Protein AF-A0A356IA66-F1 (afdb_monomer_lite)

Structure (mmCIF, N/CA/C/O backbone):
data_AF-A0A356IA66-F1
#
_entry.id   AF-A0A356IA66-F1
#
loop_
_atom_site.group_PDB
_atom_site.id
_atom_site.type_symbol
_atom_site.label_atom_id
_atom_site.label_alt_id
_atom_site.label_comp_id
_atom_site.label_asym_id
_atom_site.label_entity_id
_atom_site.label_seq_id
_atom_site.pdbx_PDB_ins_code
_atom_site.Cartn_x
_atom_site.Cartn_y
_atom_site.Cartn_z
_atom_site.occupancy
_atom_site.B_iso_or_equiv
_atom_site.auth_seq_id
_atom_site.auth_comp_id
_atom_site.auth_asym_id
_atom_site.auth_atom_id
_atom_site.pdbx_PDB_model_num
ATOM 1 N N . GLU A 1 1 ? 18.510 -3.056 -11.896 1.00 73.81 1 GLU A N 1
ATOM 2 C CA . GLU A 1 1 ? 17.904 -3.553 -10.635 1.00 73.81 1 GLU A CA 1
ATOM 3 C C . GLU A 1 1 ? 17.743 -2.503 -9.536 1.00 73.81 1 GLU A C 1
ATOM 5 O O . GLU A 1 1 ? 16.672 -2.454 -8.942 1.00 73.81 1 GLU A O 1
ATOM 10 N N . LEU A 1 2 ? 18.747 -1.652 -9.267 1.00 84.81 2 LEU A N 1
ATOM 11 C CA . LEU A 1 2 ? 18.701 -0.667 -8.169 1.00 84.81 2 LEU A CA 1
ATOM 12 C C . LEU A 1 2 ? 17.437 0.209 -8.156 1.00 84.81 2 LEU A C 1
ATOM 14 O O . LEU A 1 2 ? 16.807 0.347 -7.115 1.00 84.81 2 LEU A O 1
ATOM 18 N N . ILE A 1 3 ? 17.019 0.738 -9.309 1.00 84.88 3 ILE A N 1
ATOM 19 C CA . ILE A 1 3 ? 15.833 1.608 -9.410 1.00 84.88 3 ILE A CA 1
ATOM 20 C C . ILE A 1 3 ? 14.556 0.905 -8.922 1.00 84.88 3 ILE A C 1
ATOM 22 O O . ILE A 1 3 ? 13.741 1.516 -8.233 1.00 84.88 3 ILE A O 1
ATOM 26 N N . LYS A 1 4 ? 14.387 -0.391 -9.226 1.00 81.00 4 LYS A N 1
ATOM 27 C CA . LYS A 1 4 ? 13.232 -1.167 -8.745 1.00 81.00 4 LYS A CA 1
ATOM 28 C C . LYS A 1 4 ? 13.261 -1.308 -7.219 1.00 81.00 4 LYS A C 1
ATOM 30 O O . LYS A 1 4 ? 12.227 -1.139 -6.576 1.00 81.00 4 LYS A O 1
ATOM 35 N N . LYS A 1 5 ? 14.444 -1.550 -6.640 1.00 83.56 5 LYS A N 1
ATOM 36 C CA . LYS A 1 5 ? 14.632 -1.645 -5.183 1.00 83.56 5 LYS A CA 1
ATOM 37 C C . LYS A 1 5 ? 14.342 -0.314 -4.487 1.00 83.56 5 LYS A C 1
ATOM 39 O O . LYS A 1 5 ? 13.594 -0.300 -3.519 1.00 83.56 5 LYS A O 1
ATOM 44 N N . VAL A 1 6 ? 14.840 0.801 -5.029 1.00 87.88 6 VAL A N 1
ATOM 45 C CA . VAL A 1 6 ? 14.567 2.149 -4.498 1.00 87.88 6 VAL A CA 1
ATOM 46 C C . VAL A 1 6 ? 13.070 2.457 -4.527 1.00 87.88 6 VAL A C 1
ATOM 48 O O . VAL A 1 6 ? 12.516 2.873 -3.516 1.00 87.88 6 VAL A O 1
ATOM 51 N N . ARG A 1 7 ? 12.386 2.191 -5.647 1.00 83.56 7 ARG A N 1
ATOM 52 C CA . ARG A 1 7 ? 10.935 2.415 -5.758 1.00 83.56 7 ARG A CA 1
ATOM 53 C C . ARG A 1 7 ? 10.139 1.581 -4.750 1.00 83.56 7 ARG A C 1
ATOM 55 O O . ARG A 1 7 ? 9.171 2.079 -4.187 1.00 83.56 7 ARG A O 1
ATOM 62 N N . THR A 1 8 ? 10.552 0.335 -4.527 1.00 84.31 8 THR A N 1
ATOM 63 C CA . THR A 1 8 ? 9.925 -0.549 -3.533 1.00 84.31 8 THR A CA 1
ATOM 64 C C . THR A 1 8 ? 10.131 -0.007 -2.122 1.00 84.31 8 THR A C 1
ATOM 66 O O . THR A 1 8 ? 9.163 0.158 -1.394 1.00 84.31 8 THR A O 1
ATOM 69 N N . ALA A 1 9 ? 11.364 0.368 -1.768 1.00 85.31 9 ALA A N 1
ATOM 70 C CA . ALA A 1 9 ? 11.688 0.911 -0.450 1.00 85.31 9 ALA A CA 1
ATOM 71 C C . ALA A 1 9 ? 10.948 2.224 -0.147 1.00 85.31 9 ALA A C 1
ATOM 73 O O . ALA A 1 9 ? 10.470 2.415 0.968 1.00 85.31 9 ALA A O 1
ATOM 74 N N . LEU A 1 10 ? 10.827 3.116 -1.137 1.00 87.44 10 LEU A N 1
ATOM 75 C CA . LEU A 1 10 ? 10.058 4.353 -0.995 1.00 87.44 10 LEU A CA 1
ATOM 76 C C . LEU A 1 10 ? 8.582 4.062 -0.726 1.00 87.44 10 LEU A C 1
ATOM 78 O O . LEU A 1 10 ? 7.999 4.661 0.169 1.00 87.44 10 LEU A O 1
ATOM 82 N N . PHE A 1 11 ? 7.994 3.126 -1.474 1.00 86.31 11 PHE A N 1
ATOM 83 C CA . PHE A 1 11 ? 6.591 2.774 -1.297 1.00 86.31 11 PHE A CA 1
ATOM 84 C C . PHE A 1 11 ? 6.331 2.123 0.064 1.00 86.31 11 PHE A C 1
ATOM 86 O O . PHE A 1 11 ? 5.419 2.547 0.762 1.00 86.31 11 PHE A O 1
ATOM 93 N N . GLU A 1 12 ? 7.162 1.161 0.470 1.00 84.88 12 GLU A N 1
ATOM 94 C CA . GLU A 1 12 ? 6.997 0.472 1.754 1.00 84.88 12 GLU A CA 1
ATOM 95 C C . GLU A 1 12 ?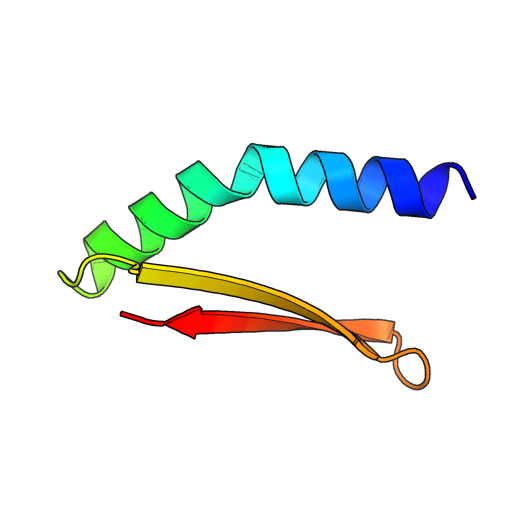 7.124 1.445 2.931 1.00 84.88 12 GLU A C 1
ATOM 97 O O . GLU A 1 12 ? 6.331 1.404 3.863 1.00 84.88 12 GLU A O 1
ATOM 102 N N . LYS A 1 13 ? 8.064 2.397 2.852 1.00 89.38 13 LYS A N 1
ATOM 103 C CA . LYS A 1 13 ? 8.241 3.420 3.889 1.00 89.38 13 LYS A CA 1
ATOM 104 C C . LYS A 1 13 ? 7.073 4.409 3.961 1.00 89.38 13 LYS A C 1
ATOM 106 O O . LYS A 1 13 ? 6.806 4.963 5.020 1.00 89.38 13 LYS A O 1
ATOM 111 N N . SER A 1 14 ? 6.399 4.667 2.842 1.00 88.44 14 SER A N 1
ATOM 112 C CA . SER A 1 14 ? 5.240 5.565 2.781 1.00 88.44 14 SER A CA 1
ATOM 113 C C . SER A 1 14 ? 3.904 4.855 3.007 1.00 88.44 14 SER A C 1
ATOM 115 O O . SER A 1 14 ? 2.879 5.530 3.087 1.00 88.44 14 SER A O 1
ATOM 117 N N . ARG A 1 15 ? 3.901 3.523 3.112 1.00 89.50 15 ARG A N 1
ATOM 118 C CA . ARG A 1 15 ? 2.693 2.706 3.231 1.00 89.50 15 ARG A CA 1
ATOM 119 C C . ARG A 1 15 ? 1.886 3.039 4.482 1.00 89.50 15 ARG A C 1
ATOM 121 O O . ARG A 1 15 ? 0.699 3.296 4.354 1.00 89.50 15 ARG A O 1
ATOM 128 N N . GLU A 1 16 ? 2.520 3.112 5.650 1.00 89.94 16 GLU A N 1
ATOM 129 C CA . GLU A 1 16 ? 1.823 3.470 6.898 1.00 89.94 16 GLU A CA 1
ATOM 130 C C . GLU A 1 16 ? 1.149 4.844 6.802 1.00 89.94 16 GLU A C 1
ATOM 132 O O . GLU A 1 16 ? -0.009 4.998 7.180 1.00 89.94 16 GLU A O 1
ATOM 137 N N . ASN A 1 17 ? 1.837 5.833 6.223 1.00 92.62 17 ASN A N 1
ATOM 138 C CA . ASN A 1 17 ? 1.270 7.169 6.026 1.00 92.62 17 ASN A CA 1
ATOM 139 C C . ASN A 1 17 ? 0.056 7.139 5.085 1.00 92.62 17 ASN A C 1
ATOM 141 O O . ASN A 1 17 ? -0.912 7.866 5.301 1.00 92.62 17 ASN A O 1
ATOM 145 N N . LEU A 1 18 ? 0.100 6.305 4.041 1.00 91.62 18 LEU A N 1
ATOM 146 C CA . LEU A 1 18 ? -1.018 6.118 3.120 1.00 91.62 18 LEU A CA 1
ATOM 147 C C . LEU A 1 18 ? -2.207 5.440 3.816 1.00 91.62 18 LEU A C 1
ATOM 149 O O . LEU A 1 18 ? -3.334 5.901 3.669 1.00 91.62 18 LEU A O 1
ATOM 153 N N . GLU A 1 19 ? -1.963 4.386 4.595 1.00 91.62 19 GLU A N 1
ATOM 154 C CA . GLU A 1 19 ? -3.004 3.667 5.339 1.00 91.62 19 GLU A CA 1
ATOM 155 C C . GLU A 1 19 ? -3.677 4.575 6.382 1.00 91.62 19 GLU A C 1
ATOM 157 O O . GLU A 1 19 ? -4.906 4.587 6.485 1.00 91.62 19 GLU A O 1
ATOM 162 N N . GLN A 1 20 ? -2.907 5.414 7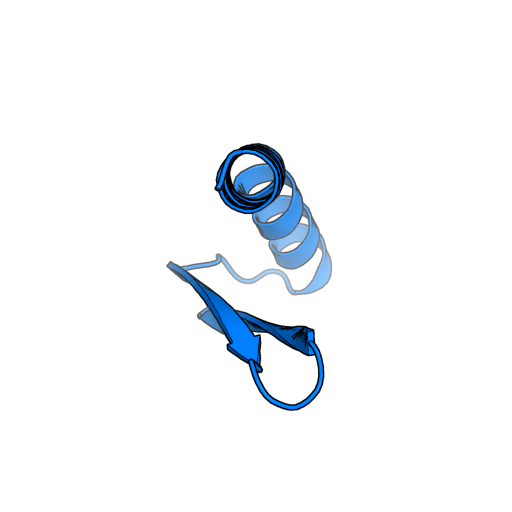.084 1.00 92.81 20 GLN A N 1
ATOM 163 C CA . GLN A 1 20 ? -3.444 6.421 8.008 1.00 92.81 20 GLN A CA 1
ATOM 164 C C . GLN A 1 20 ? -4.293 7.478 7.295 1.00 92.81 20 GLN A C 1
ATOM 166 O O . GLN A 1 20 ? -5.368 7.824 7.779 1.00 92.81 20 GLN A O 1
ATOM 171 N N . ALA A 1 21 ? -3.839 7.972 6.139 1.00 93.38 21 ALA A N 1
ATOM 172 C CA . ALA A 1 21 ? -4.587 8.947 5.349 1.00 93.38 21 ALA A CA 1
ATOM 173 C C . ALA A 1 21 ? -5.895 8.371 4.778 1.00 93.38 21 ALA A C 1
ATOM 175 O O . ALA A 1 21 ? -6.883 9.086 4.667 1.00 93.38 21 ALA A O 1
ATOM 176 N N . ILE A 1 22 ? -5.926 7.084 4.424 1.00 92.94 22 ILE A N 1
ATOM 177 C CA . ILE A 1 22 ? -7.159 6.419 3.980 1.00 92.94 22 ILE A CA 1
ATOM 178 C C . ILE A 1 22 ? -8.106 6.225 5.162 1.00 92.94 22 ILE A C 1
ATOM 180 O O . ILE A 1 22 ? -9.282 6.569 5.062 1.00 92.94 22 ILE A O 1
A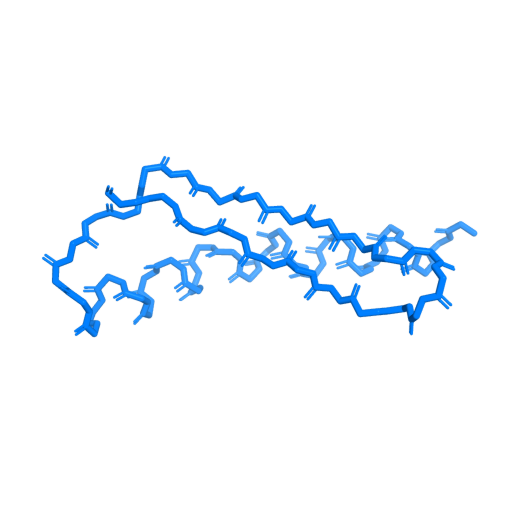TOM 184 N N . THR A 1 23 ? -7.586 5.732 6.288 1.00 94.25 23 THR A N 1
ATOM 185 C CA . THR A 1 23 ? -8.372 5.519 7.512 1.00 94.25 23 THR A CA 1
ATOM 186 C C . THR A 1 23 ? -9.013 6.826 7.981 1.00 94.25 23 THR A C 1
ATOM 188 O O . THR A 1 23 ? -10.180 6.829 8.353 1.00 94.25 23 THR A O 1
ATOM 191 N N . SER A 1 24 ? -8.303 7.957 7.891 1.00 94.56 24 SER A N 1
ATOM 192 C CA . SER A 1 24 ? -8.840 9.262 8.300 1.00 94.56 24 SER A CA 1
ATOM 193 C C . SER A 1 24 ? -9.945 9.810 7.392 1.00 94.56 24 SER A C 1
ATOM 195 O O . SER A 1 24 ? -10.702 10.676 7.825 1.00 94.56 24 SER A O 1
ATOM 197 N N . VAL A 1 25 ? -10.046 9.332 6.148 1.00 94.25 25 VAL A N 1
ATOM 198 C CA . VAL A 1 25 ? -11.062 9.773 5.177 1.00 94.25 25 VAL A CA 1
ATOM 199 C C . VAL A 1 25 ? -12.251 8.814 5.123 1.00 94.25 25 VAL A C 1
ATOM 201 O O . VAL A 1 25 ? -13.386 9.260 4.975 1.00 94.25 25 VAL A O 1
ATOM 204 N N . VAL A 1 26 ? -11.998 7.507 5.211 1.00 91.31 26 VAL A N 1
ATOM 205 C CA . VAL A 1 26 ? -13.011 6.448 5.042 1.00 91.31 26 VAL A CA 1
ATOM 206 C C . VAL A 1 26 ? -13.577 5.971 6.388 1.00 91.31 26 VAL A C 1
ATOM 208 O O . VAL A 1 26 ? -14.616 5.319 6.407 1.00 91.31 26 VAL A O 1
ATOM 211 N N . ASP A 1 27 ? -12.923 6.304 7.506 1.00 92.00 27 ASP A N 1
ATOM 212 C CA . ASP A 1 27 ? -13.289 5.878 8.868 1.00 92.00 27 ASP A CA 1
ATOM 213 C C . ASP A 1 27 ? -13.360 4.344 9.028 1.00 92.00 27 ASP A C 1
ATOM 215 O O . ASP A 1 27 ? -14.118 3.795 9.821 1.00 92.00 27 ASP A O 1
ATOM 219 N N . CYS A 1 28 ? -12.559 3.629 8.230 1.00 90.38 28 CYS A N 1
ATOM 220 C CA . CYS A 1 28 ? -12.428 2.173 8.249 1.00 90.38 28 CYS A CA 1
ATOM 221 C C . CYS A 1 28 ? -10.949 1.794 8.362 1.00 90.38 28 CYS A C 1
ATOM 223 O O . CYS A 1 28 ? -10.091 2.419 7.734 1.00 90.38 28 CYS A O 1
ATOM 225 N N . GLN A 1 29 ? -10.646 0.761 9.148 1.00 91.19 29 GLN A N 1
ATOM 226 C CA . GLN A 1 29 ? -9.277 0.302 9.364 1.00 91.19 29 GLN A CA 1
ATOM 227 C C . GLN A 1 29 ? -8.769 -0.490 8.154 1.00 91.19 29 GLN A C 1
ATOM 229 O O . GLN A 1 29 ? -9.421 -1.423 7.704 1.00 91.19 29 GLN A O 1
ATOM 234 N N . VAL A 1 30 ? -7.569 -0.176 7.661 1.00 91.19 30 VAL A N 1
ATOM 235 C CA . VAL A 1 30 ? -6.929 -0.977 6.607 1.00 91.19 30 VAL A CA 1
ATOM 236 C C . VAL A 1 30 ? -6.445 -2.317 7.174 1.00 91.19 30 VAL A C 1
ATOM 238 O O . VAL A 1 30 ? -5.622 -2.354 8.088 1.00 91.19 30 VAL A O 1
ATOM 241 N N . ILE A 1 31 ? -6.936 -3.421 6.606 1.00 93.19 31 ILE A N 1
ATOM 242 C CA . ILE A 1 31 ? -6.551 -4.799 6.942 1.00 93.19 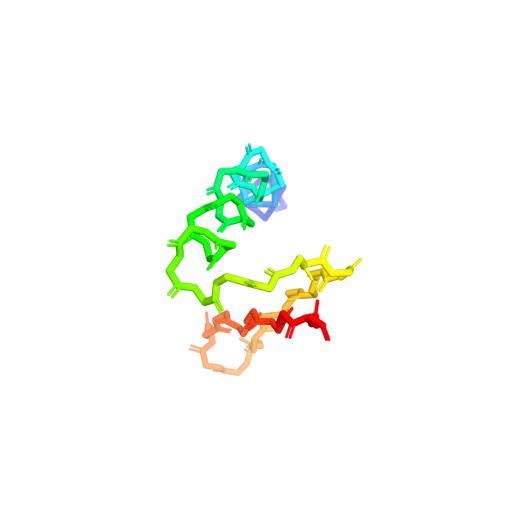31 ILE A CA 1
ATOM 243 C C . ILE A 1 31 ? -5.291 -5.205 6.169 1.00 93.19 31 ILE A C 1
ATOM 245 O O . ILE A 1 31 ? -4.378 -5.821 6.722 1.00 93.19 31 ILE A O 1
ATOM 249 N N . SER A 1 32 ? -5.228 -4.876 4.875 1.00 90.75 32 SER A N 1
ATOM 250 C CA . SER A 1 32 ? -4.080 -5.216 4.030 1.00 90.75 32 SER A CA 1
ATOM 251 C C . SER A 1 32 ? -3.946 -4.311 2.810 1.00 90.75 32 SER A C 1
ATOM 253 O O . SER A 1 32 ? -4.943 -3.893 2.222 1.00 90.75 32 SER A O 1
ATOM 255 N N . THR A 1 33 ? -2.701 -4.101 2.379 1.00 91.75 33 THR A N 1
ATOM 256 C CA . THR A 1 33 ? -2.351 -3.331 1.180 1.00 91.75 33 THR A CA 1
ATOM 257 C C . THR A 1 33 ? -1.552 -4.205 0.220 1.00 91.75 33 THR A C 1
ATOM 259 O O . THR A 1 33 ? -0.512 -4.755 0.587 1.00 91.75 33 THR A O 1
ATOM 262 N N . HIS A 1 34 ? -2.004 -4.296 -1.028 1.00 90.38 34 HIS A N 1
ATOM 263 C CA . HIS A 1 34 ? -1.305 -4.979 -2.115 1.00 90.38 34 HIS A CA 1
ATOM 264 C C . HIS A 1 34 ? -0.917 -3.972 -3.191 1.00 90.38 34 HIS A C 1
ATOM 266 O O . HIS A 1 34 ? -1.653 -3.027 -3.466 1.00 90.38 34 HIS A O 1
ATOM 272 N N . SER A 1 35 ? 0.234 -4.167 -3.832 1.00 88.94 35 SER A N 1
ATOM 273 C CA . SER A 1 35 ? 0.628 -3.325 -4.957 1.00 88.94 35 SER A CA 1
ATOM 274 C C . SER A 1 35 ? 1.272 -4.144 -6.059 1.00 88.94 35 SER A C 1
ATOM 276 O O . SER A 1 35 ? 2.109 -4.997 -5.768 1.00 88.94 35 SER A O 1
ATOM 278 N N . ASP A 1 36 ? 0.920 -3.843 -7.302 1.00 89.56 36 ASP A N 1
ATOM 279 C CA . ASP A 1 36 ? 1.478 -4.494 -8.482 1.00 89.56 36 ASP A CA 1
ATOM 280 C C . ASP A 1 36 ? 1.722 -3.469 -9.595 1.00 89.56 36 ASP A C 1
ATOM 282 O O . ASP A 1 36 ? 1.127 -2.390 -9.613 1.00 89.56 36 ASP A O 1
ATOM 286 N N . VAL A 1 37 ? 2.641 -3.773 -10.506 1.00 87.44 37 VAL A N 1
ATOM 287 C CA . VAL A 1 37 ? 3.010 -2.899 -11.620 1.00 87.44 37 VAL A CA 1
ATOM 288 C C . VAL A 1 37 ? 2.768 -3.629 -12.930 1.00 87.44 37 VAL A C 1
ATOM 290 O O . VAL A 1 37 ? 3.416 -4.632 -13.226 1.00 87.44 37 VAL A O 1
ATOM 293 N N . SER A 1 38 ? 1.896 -3.064 -13.763 1.00 89.44 38 SER A N 1
ATOM 294 C CA . SER A 1 38 ? 1.703 -3.520 -15.135 1.00 89.44 38 SER A CA 1
ATOM 295 C C . SER A 1 38 ? 3.020 -3.398 -15.897 1.00 89.44 38 SER A C 1
ATOM 297 O O . SER A 1 38 ? 3.538 -2.305 -16.116 1.00 89.44 38 SER A O 1
ATOM 299 N N . THR A 1 39 ? 3.574 -4.522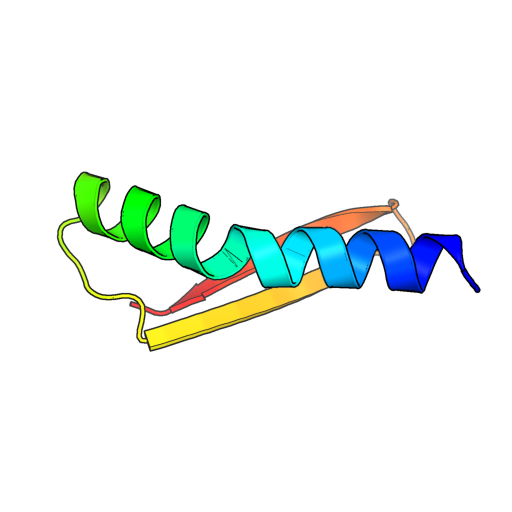 -16.341 1.00 87.25 39 THR A N 1
ATOM 300 C CA . THR A 1 39 ? 4.787 -4.531 -17.173 1.00 87.25 39 THR A CA 1
ATOM 301 C C . THR A 1 39 ? 4.512 -4.106 -18.615 1.00 87.25 39 THR A C 1
ATOM 303 O O . THR A 1 39 ? 5.456 -3.808 -19.343 1.00 87.25 39 THR A O 1
ATOM 306 N N . ARG A 1 40 ? 3.234 -4.048 -19.024 1.00 93.00 40 ARG A N 1
ATOM 307 C CA . ARG A 1 40 ? 2.809 -3.600 -20.358 1.00 93.00 40 ARG A CA 1
ATOM 308 C C . ARG A 1 40 ? 2.639 -2.084 -20.438 1.00 93.00 40 ARG A C 1
ATOM 310 O O . ARG A 1 40 ? 3.082 -1.493 -21.414 1.00 93.00 40 ARG A O 1
ATOM 317 N N . THR A 1 41 ? 2.001 -1.476 -19.434 1.00 92.56 41 THR A N 1
ATOM 318 C CA . THR A 1 41 ? 1.670 -0.034 -19.416 1.00 92.56 41 THR A CA 1
ATOM 319 C C . THR A 1 41 ? 2.535 0.775 -18.451 1.00 92.56 41 THR A C 1
ATOM 321 O O . THR A 1 41 ? 2.650 1.986 -18.599 1.00 92.56 41 THR A O 1
ATOM 324 N N . GLY A 1 42 ? 3.184 0.132 -17.477 1.00 85.25 42 GLY A N 1
ATOM 325 C CA . GLY A 1 42 ? 3.984 0.798 -16.445 1.00 85.25 42 GLY A CA 1
ATOM 326 C C . GLY A 1 42 ? 3.167 1.378 -15.287 1.00 85.25 42 GLY A C 1
ATOM 327 O O . GLY A 1 42 ? 3.751 1.920 -14.347 1.00 85.25 42 GLY A O 1
ATOM 328 N N . GLU A 1 43 ? 1.841 1.252 -15.332 1.00 89.81 43 GLU A N 1
ATOM 329 C CA . GLU A 1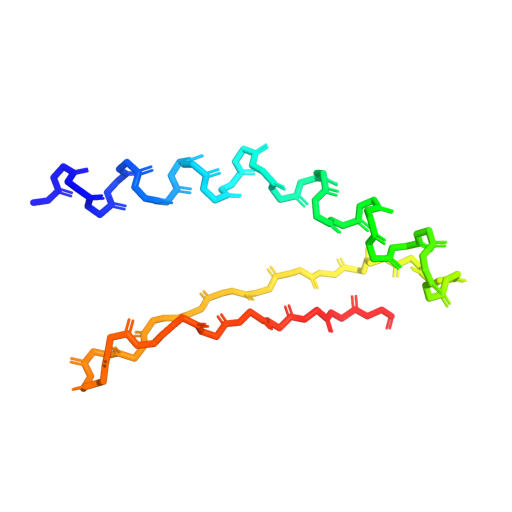 43 ? 0.931 1.709 -14.282 1.00 89.81 43 GLU A CA 1
ATOM 330 C C . GLU A 1 43 ? 1.090 0.862 -13.017 1.00 89.81 43 GLU A C 1
ATOM 332 O O . GLU A 1 43 ? 1.288 -0.354 -13.084 1.00 89.81 43 GLU A O 1
ATOM 337 N N . LYS A 1 44 ? 0.988 1.508 -11.852 1.00 87.38 44 LYS A N 1
ATOM 338 C CA . LYS A 1 44 ? 1.005 0.833 -10.554 1.00 87.38 44 LYS A CA 1
ATOM 339 C C . LYS A 1 44 ? -0.417 0.758 -10.010 1.00 87.38 44 LYS A C 1
ATOM 341 O O . LYS A 1 44 ? -1.024 1.793 -9.756 1.00 87.38 44 LYS A O 1
ATOM 346 N N . MET A 1 45 ? -0.917 -0.454 -9.804 1.00 90.88 45 MET A N 1
ATOM 347 C CA . MET A 1 45 ? -2.155 -0.684 -9.069 1.00 90.88 45 MET A CA 1
ATOM 348 C C . MET A 1 45 ? -1.846 -0.860 -7.587 1.00 90.88 45 MET A C 1
ATOM 350 O O . MET A 1 45 ? -0.884 -1.534 -7.216 1.00 90.88 45 MET A O 1
ATOM 354 N N . ILE A 1 46 ? -2.664 -0.235 -6.746 1.00 91.56 46 ILE A N 1
ATOM 355 C CA . ILE A 1 46 ? -2.614 -0.363 -5.292 1.00 91.56 46 ILE A CA 1
ATOM 356 C C . ILE A 1 46 ? -4.019 -0.757 -4.852 1.00 91.56 46 ILE A C 1
ATOM 358 O O . ILE A 1 46 ? -4.976 -0.040 -5.131 1.00 91.56 46 ILE A O 1
ATOM 362 N N . MET A 1 47 ? -4.137 -1.909 -4.205 1.00 92.81 47 MET A N 1
ATOM 363 C CA . MET A 1 47 ? -5.390 -2.436 -3.683 1.00 92.81 47 MET A CA 1
ATOM 364 C C . MET A 1 47 ? -5.357 -2.362 -2.163 1.00 92.81 47 MET A C 1
ATOM 366 O O . MET A 1 47 ? -4.388 -2.795 -1.539 1.00 92.81 47 MET A O 1
ATOM 370 N N . ILE A 1 48 ? -6.425 -1.818 -1.595 1.00 93.50 48 ILE A N 1
ATOM 371 C CA . ILE A 1 48 ? -6.603 -1.629 -0.160 1.00 93.50 48 ILE A CA 1
ATOM 372 C C . ILE A 1 48 ? -7.796 -2.478 0.257 1.00 93.50 48 ILE A C 1
ATOM 374 O O . ILE A 1 48 ? -8.854 -2.401 -0.367 1.00 93.50 48 ILE A O 1
ATOM 378 N N . VAL A 1 49 ? -7.608 -3.296 1.285 1.00 93.12 49 VAL A N 1
ATOM 379 C CA . VAL A 1 49 ? -8.669 -4.082 1.919 1.00 93.12 49 VAL A CA 1
ATOM 380 C C . VAL A 1 49 ? -8.943 -3.449 3.274 1.00 93.12 49 VAL A C 1
ATOM 382 O O . VAL A 1 49 ? -8.004 -3.261 4.051 1.00 93.12 49 VAL A O 1
ATOM 385 N N . VAL A 1 50 ? -10.204 -3.110 3.526 1.00 91.88 50 VAL A N 1
ATOM 386 C CA . VAL A 1 50 ? -10.724 -2.534 4.776 1.00 91.88 50 VAL A CA 1
ATOM 387 C C . VAL A 1 50 ? -11.772 -3.449 5.389 1.00 91.88 50 VAL A C 1
ATOM 389 O O . VAL A 1 50 ? -12.363 -4.240 4.616 1.00 91.88 50 VAL A O 1
#

pLDDT: mean 89.39, std 3.96, range [73.81, 94.56]

Sequence (50 aa):
ELIKKVRTALFEKSRENLEQAITSVVDCQVISTHSDVSTRTGEKMIMIVV

Radius of gyration: 12.45 Å; chains: 1; bounding box: 32×15×30 Å

Foldseek 3Di:
DVVVVVVVVVCVVCVVVVQVVCCVVVVDHWPDKDWDADPVPRDIDIDTDD

Secondary structure (DSSP, 8-state):
-HHHHHHHHHHHHHHHHHHHHHHHHH-S---EEEEEE-TTT-PEEEEEE-